Protein AF-A0A4C1TA68-F1 (afdb_monomer_lite)

Structure (mmCIF, N/CA/C/O backbone):
data_AF-A0A4C1TA68-F1
#
_entry.id   AF-A0A4C1TA68-F1
#
loop_
_atom_site.group_PDB
_atom_site.id
_atom_site.type_symbol
_atom_site.label_atom_id
_atom_site.label_alt_id
_atom_site.label_comp_id
_atom_site.label_asym_id
_atom_site.label_entity_id
_atom_site.label_seq_id
_atom_site.pdbx_PDB_ins_code
_atom_site.Cartn_x
_atom_site.Cartn_y
_atom_site.Cartn_z
_atom_site.occupancy
_atom_site.B_iso_or_equiv
_atom_site.auth_seq_id
_atom_site.auth_comp_id
_atom_site.auth_asym_id
_atom_site.auth_atom_id
_atom_site.pdbx_PDB_model_num
ATOM 1 N N . MET A 1 1 ? -11.000 32.741 -6.370 1.00 44.88 1 MET A N 1
ATOM 2 C CA . MET A 1 1 ? -9.776 32.124 -6.916 1.00 44.88 1 MET A CA 1
ATOM 3 C C . MET A 1 1 ? -9.169 31.316 -5.793 1.00 44.88 1 MET A C 1
ATOM 5 O O . MET A 1 1 ? -8.475 31.879 -4.956 1.00 44.88 1 MET A O 1
ATOM 9 N N . ASP A 1 2 ? -9.541 30.043 -5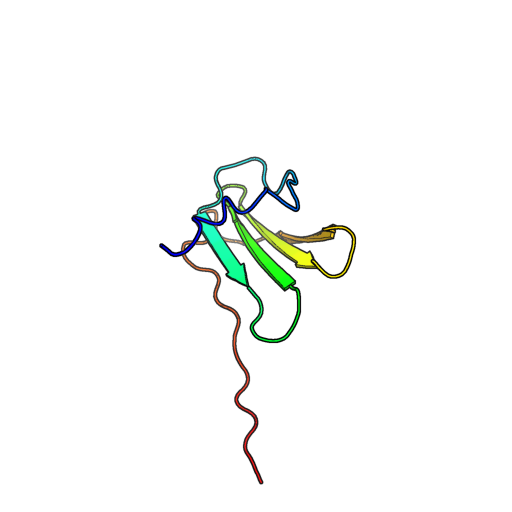.706 1.00 56.91 2 ASP A N 1
ATOM 10 C CA . ASP A 1 2 ? -9.023 29.142 -4.684 1.00 56.91 2 ASP A CA 1
ATOM 11 C C . ASP A 1 2 ? -7.518 29.005 -4.887 1.00 56.91 2 ASP A C 1
ATOM 13 O O . ASP A 1 2 ? -7.041 28.591 -5.945 1.00 56.91 2 ASP A O 1
ATOM 17 N N . SER A 1 3 ? -6.769 29.476 -3.899 1.00 63.06 3 SER A N 1
ATOM 18 C CA . SER A 1 3 ? -5.320 29.421 -3.873 1.00 63.06 3 SER A CA 1
ATOM 19 C C . SER A 1 3 ? -4.885 27.972 -4.068 1.00 63.06 3 SER A C 1
ATOM 21 O O . SER A 1 3 ? -5.193 27.104 -3.253 1.00 63.06 3 SER A O 1
ATOM 23 N N . VAL A 1 4 ? -4.176 27.708 -5.169 1.00 66.75 4 VAL A N 1
ATOM 24 C CA . VAL A 1 4 ? -3.551 26.411 -5.434 1.00 66.75 4 VAL A CA 1
ATOM 25 C C . VAL A 1 4 ? -2.582 26.152 -4.288 1.00 66.75 4 VAL A C 1
ATOM 27 O O . VAL A 1 4 ? -1.495 26.729 -4.226 1.00 66.75 4 VAL A O 1
ATOM 30 N N . ARG A 1 5 ? -2.999 25.329 -3.325 1.00 64.25 5 ARG A N 1
ATOM 31 C CA . ARG A 1 5 ? -2.110 24.833 -2.284 1.00 64.25 5 ARG A CA 1
ATOM 32 C C . ARG A 1 5 ? -1.106 23.925 -2.971 1.00 64.25 5 ARG A C 1
ATOM 34 O O . ARG A 1 5 ? -1.413 22.796 -3.334 1.00 64.25 5 ARG A O 1
ATOM 41 N N . ILE A 1 6 ? 0.095 24.450 -3.183 1.00 69.81 6 ILE A N 1
ATOM 42 C CA . ILE A 1 6 ? 1.256 23.622 -3.479 1.00 69.81 6 ILE A CA 1
ATOM 43 C C . ILE A 1 6 ? 1.572 22.906 -2.168 1.00 69.81 6 ILE A C 1
ATOM 45 O O . ILE A 1 6 ? 2.245 23.457 -1.294 1.00 69.81 6 ILE A O 1
ATOM 49 N N . ASP A 1 7 ? 0.985 21.723 -1.991 1.00 74.81 7 ASP A N 1
ATOM 50 C CA . ASP A 1 7 ? 1.252 20.870 -0.842 1.00 74.81 7 ASP A CA 1
ATOM 51 C C . ASP A 1 7 ? 2.747 20.549 -0.822 1.00 74.81 7 ASP A C 1
ATOM 53 O O . ASP A 1 7 ? 3.303 19.920 -1.727 1.00 74.81 7 ASP A O 1
ATOM 57 N N . LYS A 1 8 ? 3.430 21.071 0.198 1.00 80.12 8 LYS A N 1
ATOM 58 C CA . LYS A 1 8 ? 4.851 20.813 0.403 1.00 80.12 8 LYS A CA 1
ATOM 59 C C . LYS A 1 8 ? 5.010 19.361 0.832 1.00 80.12 8 LYS A C 1
ATOM 61 O O . LYS A 1 8 ? 4.280 18.888 1.700 1.00 80.12 8 LYS A O 1
ATOM 66 N N . CYS A 1 9 ? 5.996 18.673 0.258 1.00 81.44 9 CYS A N 1
ATOM 67 C CA . CYS A 1 9 ? 6.402 17.352 0.728 1.00 81.44 9 CYS A CA 1
ATOM 68 C C . CYS A 1 9 ? 6.692 17.420 2.234 1.00 81.44 9 CYS A C 1
ATOM 70 O O . CYS A 1 9 ? 7.594 18.142 2.661 1.00 81.44 9 CYS A O 1
ATOM 72 N N . VAL A 1 10 ? 5.902 16.696 3.029 1.00 82.44 10 VAL A N 1
ATOM 73 C CA . VAL A 1 10 ? 6.043 16.681 4.492 1.00 82.44 10 VAL A CA 1
ATOM 74 C C . VAL A 1 10 ? 7.099 15.661 4.914 1.00 82.44 10 VAL A C 1
ATOM 76 O O . VAL A 1 10 ? 7.866 15.911 5.840 1.00 82.44 10 VAL A O 1
ATOM 79 N N . ILE A 1 11 ? 7.140 14.502 4.247 1.00 81.19 11 ILE A N 1
ATOM 80 C CA . ILE A 1 11 ? 8.009 13.378 4.608 1.00 81.19 11 ILE A CA 1
ATOM 81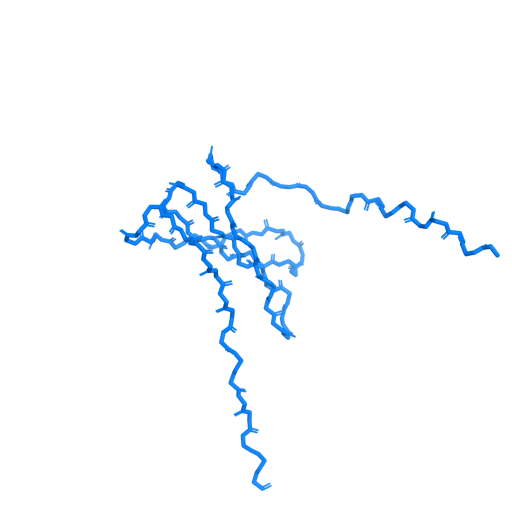 C C . ILE A 1 11 ? 8.451 12.650 3.336 1.00 81.19 11 ILE A C 1
ATOM 83 O O . ILE A 1 11 ? 7.623 12.273 2.509 1.00 81.19 11 ILE A O 1
ATOM 87 N N . GLN A 1 12 ? 9.752 12.387 3.230 1.00 84.25 12 GLN A N 1
ATOM 88 C CA . GLN A 1 12 ? 10.343 11.522 2.214 1.00 84.25 12 GLN A CA 1
ATOM 89 C C . GLN A 1 12 ? 11.210 10.469 2.906 1.00 84.25 12 GLN A C 1
ATOM 91 O O . GLN A 1 12 ? 12.024 10.803 3.765 1.00 84.25 12 GLN A O 1
ATOM 96 N N . PHE A 1 13 ? 11.039 9.196 2.549 1.00 85.06 13 PHE A N 1
ATOM 97 C CA . PHE A 1 13 ? 11.817 8.101 3.125 1.00 85.06 13 PHE A CA 1
ATOM 98 C C . PHE A 1 13 ? 12.087 6.995 2.094 1.00 85.06 13 PHE A C 1
ATOM 100 O O . PHE A 1 13 ? 11.252 6.754 1.217 1.00 85.06 13 PHE A O 1
ATOM 107 N N . PRO A 1 14 ? 13.243 6.309 2.178 1.00 86.12 14 PRO A N 1
ATOM 108 C CA . PRO A 1 14 ? 13.554 5.181 1.310 1.00 86.12 14 PRO A CA 1
ATOM 109 C C . PRO A 1 14 ? 12.724 3.964 1.728 1.00 86.12 14 PRO A C 1
ATOM 111 O O . PRO A 1 14 ? 12.957 3.368 2.780 1.00 86.12 14 PRO A O 1
ATOM 114 N N . ALA A 1 15 ? 11.730 3.606 0.915 1.00 86.50 15 ALA A N 1
ATOM 115 C CA . ALA A 1 15 ? 10.811 2.528 1.261 1.00 86.50 15 ALA A CA 1
ATOM 116 C C . ALA A 1 15 ? 11.281 1.146 0.782 1.00 86.50 15 ALA A C 1
ATOM 118 O O . ALA A 1 15 ? 11.297 0.200 1.566 1.00 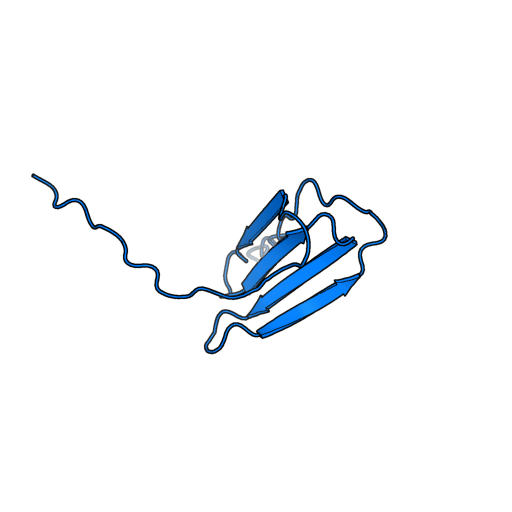86.50 15 ALA A O 1
ATOM 119 N N . HIS A 1 16 ? 11.664 1.025 -0.488 1.00 89.12 16 HIS A N 1
ATOM 120 C CA . HIS A 1 16 ? 11.978 -0.245 -1.145 1.00 89.12 16 HIS A CA 1
ATOM 121 C C . HIS A 1 16 ? 13.184 -0.095 -2.077 1.00 89.12 16 HIS A C 1
ATOM 123 O O . HIS A 1 16 ? 13.481 1.012 -2.525 1.00 89.12 16 HIS A O 1
ATOM 129 N N . MET A 1 17 ? 13.877 -1.203 -2.355 1.00 89.44 17 MET A N 1
ATOM 130 C CA . MET A 1 17 ? 15.025 -1.221 -3.280 1.00 89.44 17 MET A CA 1
ATOM 131 C C . MET A 1 17 ? 14.595 -1.281 -4.749 1.00 89.44 17 MET A C 1
ATOM 133 O O . MET A 1 17 ? 15.343 -0.878 -5.629 1.00 89.44 17 MET A O 1
ATOM 137 N N . GLU A 1 18 ? 13.382 -1.768 -4.996 1.00 89.69 18 GLU A N 1
ATOM 138 C CA . GLU A 1 18 ? 12.788 -1.928 -6.320 1.00 89.69 18 GLU A CA 1
ATOM 139 C C . GLU A 1 18 ? 11.495 -1.100 -6.448 1.00 89.69 18 GLU A C 1
ATOM 141 O O . GLU A 1 18 ? 10.933 -0.673 -5.427 1.00 89.69 18 GLU A O 1
ATOM 146 N N . PRO A 1 19 ? 10.964 -0.910 -7.675 1.00 87.94 19 PRO A N 1
ATOM 147 C CA . PRO A 1 19 ? 9.738 -0.156 -7.908 1.00 87.94 19 PRO A CA 1
ATOM 148 C C . PRO A 1 19 ? 8.566 -0.619 -7.037 1.00 87.94 19 PRO A C 1
ATOM 150 O O . PRO A 1 19 ? 8.256 -1.810 -6.936 1.00 87.94 19 PRO A O 1
ATOM 153 N N . ILE A 1 20 ? 7.902 0.356 -6.421 1.00 89.25 20 ILE A N 1
ATOM 154 C CA . ILE A 1 20 ? 6.690 0.155 -5.627 1.00 89.25 20 ILE A CA 1
ATOM 155 C C . ILE A 1 20 ? 5.511 0.102 -6.593 1.00 89.25 20 ILE A C 1
ATOM 157 O O . ILE A 1 20 ? 5.339 1.004 -7.409 1.00 89.25 20 ILE A O 1
ATOM 161 N N . TYR A 1 21 ? 4.689 -0.938 -6.491 1.00 88.50 21 TYR A N 1
ATOM 162 C CA . TYR A 1 21 ? 3.514 -1.102 -7.352 1.00 88.50 21 TYR A CA 1
ATOM 163 C C . TYR A 1 21 ? 2.207 -0.744 -6.657 1.00 88.50 21 TYR A C 1
ATOM 165 O O . TYR A 1 21 ? 1.222 -0.432 -7.318 1.00 88.50 21 TYR A O 1
ATOM 173 N N . THR A 1 22 ? 2.176 -0.811 -5.328 1.00 84.94 22 THR A N 1
ATOM 174 C CA . THR A 1 22 ? 0.956 -0.596 -4.554 1.00 84.94 22 THR A CA 1
ATOM 175 C C . THR A 1 22 ? 1.279 0.096 -3.241 1.00 84.94 22 THR A C 1
ATOM 177 O O . THR A 1 22 ? 2.264 -0.225 -2.571 1.00 84.94 22 THR A O 1
ATOM 180 N N . CYS A 1 23 ? 0.407 1.014 -2.846 1.00 88.38 23 CYS A N 1
ATOM 181 C CA . CYS A 1 23 ? 0.359 1.569 -1.505 1.00 88.38 23 CYS A CA 1
ATOM 182 C C . CYS A 1 23 ? -1.102 1.679 -1.051 1.00 88.38 23 CYS A C 1
ATOM 184 O O . CYS A 1 23 ? -1.981 1.917 -1.877 1.00 88.38 23 CYS A O 1
ATOM 186 N N . ASP A 1 24 ? -1.369 1.448 0.234 1.00 89.19 24 ASP A N 1
ATOM 187 C CA . ASP A 1 24 ? -2.711 1.580 0.805 1.00 89.19 24 ASP A CA 1
ATOM 188 C C . ASP A 1 24 ? -2.651 2.033 2.264 1.00 89.19 24 ASP A C 1
ATOM 190 O O . ASP A 1 24 ? -1.899 1.484 3.080 1.00 89.19 24 ASP A O 1
ATOM 194 N N . TRP A 1 25 ? -3.452 3.041 2.590 1.00 88.25 25 TRP A N 1
ATOM 195 C CA . TRP A 1 25 ? -3.545 3.581 3.940 1.00 88.25 25 TRP A CA 1
ATOM 196 C C . TRP A 1 25 ? -4.504 2.748 4.777 1.00 88.25 25 TRP A C 1
ATOM 198 O O . TRP A 1 25 ? -5.575 2.340 4.325 1.00 88.25 25 TRP A O 1
ATOM 208 N N . HIS A 1 26 ? -4.134 2.513 6.032 1.00 86.19 26 HIS A N 1
ATOM 209 C CA . HIS A 1 26 ? -5.052 1.929 6.986 1.00 86.19 26 HIS A CA 1
ATOM 210 C C . HIS A 1 26 ? -6.215 2.907 7.220 1.00 86.19 26 HIS A C 1
ATOM 212 O O . HIS A 1 26 ? -6.003 4.108 7.373 1.00 86.19 26 HIS A O 1
ATOM 218 N N . PRO A 1 27 ? -7.459 2.418 7.280 1.00 86.00 27 PRO A N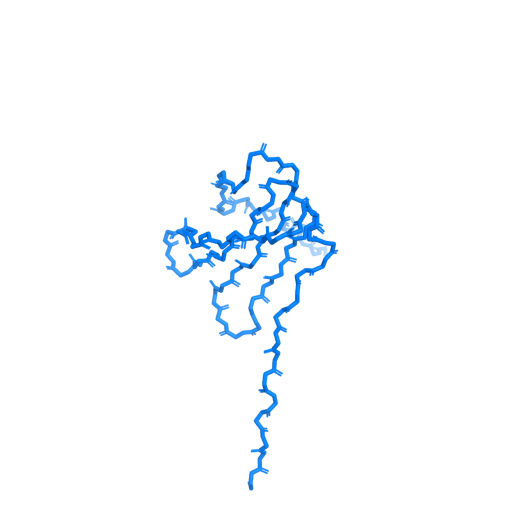 1
ATOM 219 C CA . PRO A 1 27 ? -8.643 3.275 7.285 1.00 86.00 27 PRO A CA 1
ATOM 220 C C . PRO A 1 27 ? -8.861 4.102 8.554 1.00 86.00 27 PRO A C 1
ATOM 222 O O . PRO A 1 27 ? -9.631 5.057 8.530 1.00 86.00 27 PRO A O 1
ATOM 225 N N . THR A 1 28 ? -8.264 3.701 9.675 1.00 82.31 28 THR A N 1
ATOM 226 C CA . THR A 1 28 ? -8.497 4.337 10.986 1.00 82.31 28 THR A CA 1
ATOM 227 C C . THR A 1 28 ? -7.230 4.624 11.778 1.00 82.31 28 THR A C 1
ATOM 229 O O . THR A 1 28 ? -7.298 5.260 12.820 1.00 82.31 28 THR A O 1
ATOM 232 N N . GLN A 1 29 ? -6.084 4.120 11.330 1.00 85.00 29 GLN A N 1
ATOM 233 C CA . GLN A 1 29 ? -4.806 4.260 12.026 1.00 85.00 29 GLN A CA 1
ATOM 234 C C . GLN A 1 29 ? -3.834 4.883 11.040 1.00 85.00 29 GLN A C 1
ATOM 236 O O . GLN A 1 29 ? -3.986 4.684 9.835 1.00 85.00 29 GLN A O 1
ATOM 241 N N . ASN A 1 30 ? -2.818 5.583 11.534 1.00 87.19 30 ASN A N 1
ATOM 242 C CA . ASN A 1 30 ? -1.775 6.175 10.698 1.00 87.19 30 ASN A CA 1
ATOM 243 C C . ASN A 1 30 ? -0.785 5.115 10.200 1.00 87.19 30 ASN A C 1
ATOM 245 O O . ASN A 1 30 ? 0.422 5.249 10.355 1.00 87.19 30 ASN A O 1
ATOM 249 N N . TRP A 1 31 ? -1.285 4.027 9.622 1.00 88.19 31 TRP A N 1
ATOM 250 C CA . TRP A 1 31 ? -0.458 2.988 9.031 1.00 88.19 31 TRP A CA 1
ATOM 251 C C . TRP A 1 31 ? -0.542 3.045 7.517 1.00 88.19 31 TRP A C 1
ATOM 253 O O . TRP A 1 31 ? -1.614 3.232 6.949 1.00 88.19 31 TRP A O 1
ATOM 263 N N . LEU A 1 32 ? 0.588 2.838 6.861 1.00 87.50 32 LEU A N 1
ATOM 264 C CA . LEU A 1 32 ? 0.679 2.768 5.411 1.00 87.50 32 LEU A CA 1
ATOM 265 C C . LEU A 1 32 ? 1.251 1.408 5.027 1.00 87.50 32 LEU A C 1
ATOM 267 O O . LEU A 1 32 ? 2.303 1.021 5.517 1.00 87.50 32 LEU A O 1
ATOM 271 N N . ALA A 1 33 ? 0.580 0.675 4.149 1.00 88.69 33 ALA A N 1
ATOM 272 C CA . ALA A 1 33 ? 1.120 -0.541 3.559 1.00 88.69 33 ALA A CA 1
ATOM 273 C C . ALA A 1 33 ? 1.708 -0.214 2.185 1.00 88.69 33 ALA A C 1
ATOM 275 O O . ALA A 1 33 ? 1.041 0.423 1.376 1.00 88.69 33 ALA A O 1
ATOM 276 N N . THR A 1 34 ? 2.925 -0.669 1.900 1.00 89.38 34 THR A N 1
ATOM 277 C CA . THR A 1 34 ? 3.572 -0.549 0.585 1.00 89.38 34 THR A CA 1
ATOM 278 C C . THR A 1 34 ? 4.035 -1.916 0.098 1.00 89.38 34 THR A C 1
ATOM 280 O O . THR A 1 34 ? 4.534 -2.723 0.883 1.00 89.38 34 THR A O 1
ATOM 283 N N . GLY A 1 35 ? 3.857 -2.193 -1.193 1.00 88.50 35 GLY A N 1
ATOM 284 C CA . GLY A 1 35 ? 4.282 -3.434 -1.842 1.00 88.50 35 GLY A CA 1
ATOM 285 C C . GLY A 1 35 ? 5.151 -3.160 -3.068 1.00 88.50 35 GLY A C 1
ATOM 286 O O . GLY A 1 35 ? 4.803 -2.322 -3.905 1.00 88.50 35 GLY A O 1
ATOM 287 N N . SER A 1 36 ? 6.280 -3.862 -3.170 1.00 87.75 36 SER A N 1
ATOM 288 C CA . SER A 1 36 ? 7.288 -3.669 -4.223 1.00 87.75 36 SER A CA 1
ATOM 289 C C . SER A 1 36 ? 7.662 -4.981 -4.928 1.00 87.75 36 SER A C 1
ATOM 291 O O . SER A 1 36 ? 7.2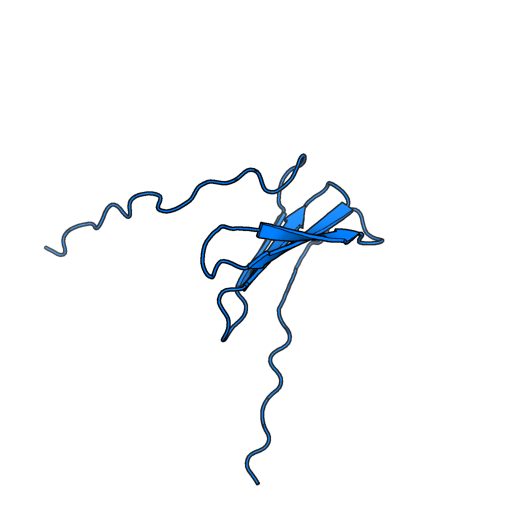78 -6.080 -4.510 1.00 87.75 36 SER A O 1
ATOM 293 N N . ARG A 1 37 ? 8.399 -4.860 -6.044 1.00 86.62 37 ARG A N 1
ATOM 294 C CA . ARG A 1 37 ? 9.023 -5.980 -6.768 1.00 86.62 37 ARG A CA 1
ATOM 295 C C . ARG A 1 37 ? 10.125 -6.686 -5.976 1.00 86.62 37 ARG A C 1
ATOM 297 O O . ARG A 1 37 ? 10.478 -7.817 -6.304 1.00 86.62 37 ARG A O 1
ATOM 304 N N . ASP A 1 38 ? 10.634 -6.054 -4.921 1.00 85.38 38 ASP A N 1
ATOM 305 C CA . ASP A 1 38 ? 11.646 -6.619 -4.018 1.00 85.38 38 ASP A CA 1
ATOM 306 C C . ASP A 1 38 ? 11.140 -7.821 -3.193 1.00 85.38 38 ASP A C 1
ATOM 308 O O . ASP A 1 38 ? 11.868 -8.362 -2.362 1.00 85.38 38 ASP A O 1
ATOM 312 N N . LYS A 1 39 ? 9.903 -8.278 -3.447 1.00 83.88 39 LYS A N 1
ATOM 313 C CA . LYS A 1 39 ? 9.219 -9.368 -2.736 1.00 83.88 39 LYS A CA 1
ATOM 314 C C . LYS A 1 39 ? 8.986 -9.047 -1.255 1.00 83.88 39 LYS A C 1
ATOM 316 O O . LYS A 1 39 ? 8.800 -9.953 -0.439 1.00 83.88 39 LYS A O 1
ATOM 321 N N . GLN A 1 40 ? 8.950 -7.761 -0.904 1.00 83.75 40 GLN A N 1
ATOM 322 C CA . GLN A 1 40 ? 8.627 -7.291 0.435 1.00 83.75 40 GLN A CA 1
ATOM 323 C C . GLN A 1 40 ? 7.342 -6.465 0.427 1.00 83.75 40 GLN A C 1
ATOM 325 O O . GLN A 1 40 ? 7.064 -5.670 -0.473 1.00 83.75 40 GLN A O 1
ATOM 330 N N . ILE A 1 41 ? 6.558 -6.643 1.485 1.00 86.81 41 ILE A N 1
ATOM 331 C CA . ILE A 1 41 ? 5.478 -5.733 1.853 1.00 86.81 41 ILE A CA 1
ATOM 332 C C . ILE A 1 41 ? 5.901 -5.075 3.161 1.00 86.81 41 ILE A C 1
ATOM 334 O O . ILE A 1 41 ? 6.175 -5.762 4.144 1.00 86.81 41 ILE A O 1
ATOM 338 N N . LYS A 1 42 ? 5.986 -3.747 3.185 1.00 86.75 42 LYS A N 1
ATOM 339 C CA . LYS A 1 42 ? 6.343 -2.989 4.390 1.00 86.75 42 LYS A CA 1
ATOM 340 C C . LYS A 1 42 ? 5.106 -2.276 4.913 1.00 86.75 42 LYS A C 1
ATOM 342 O O . LYS A 1 42 ? 4.373 -1.656 4.149 1.00 86.75 42 LYS A O 1
ATOM 347 N N . ILE A 1 43 ? 4.868 -2.388 6.215 1.00 87.62 43 ILE A N 1
ATOM 348 C CA . ILE A 1 43 ? 3.843 -1.623 6.920 1.00 87.62 43 ILE A CA 1
ATOM 349 C C . ILE A 1 43 ? 4.552 -0.550 7.730 1.00 87.62 43 ILE A C 1
ATOM 351 O O . ILE A 1 43 ? 5.375 -0.853 8.588 1.00 87.62 43 ILE A O 1
ATOM 355 N N . TRP A 1 44 ? 4.243 0.700 7.442 1.00 87.75 44 TRP A N 1
ATOM 356 C CA . TRP A 1 44 ? 4.836 1.874 8.052 1.00 87.75 44 TRP A CA 1
ATOM 357 C C . TRP A 1 44 ? 3.896 2.407 9.112 1.00 87.75 44 TRP A C 1
ATOM 359 O O . TRP A 1 44 ? 2.727 2.648 8.813 1.00 87.75 44 TRP A O 1
ATOM 369 N N . ASN A 1 45 ? 4.402 2.627 10.324 1.00 87.25 45 ASN A N 1
ATOM 370 C CA . ASN A 1 45 ? 3.703 3.478 11.273 1.00 87.25 45 ASN A CA 1
ATOM 371 C C . ASN A 1 45 ? 4.097 4.937 11.011 1.00 87.25 45 ASN A C 1
ATOM 373 O O . ASN A 1 45 ? 5.263 5.302 11.149 1.00 87.25 45 ASN A O 1
ATOM 377 N N . MET A 1 46 ? 3.121 5.744 10.607 1.00 84.00 46 MET A N 1
ATOM 378 C CA . MET A 1 46 ? 3.252 7.173 10.318 1.00 84.00 46 MET A CA 1
ATOM 379 C C . MET A 1 46 ? 2.915 8.037 11.543 1.00 84.00 46 MET A C 1
ATOM 381 O O . MET A 1 46 ? 2.889 9.263 11.455 1.00 84.00 46 MET A O 1
ATOM 385 N N . GLU A 1 47 ? 2.653 7.419 12.697 1.00 79.44 47 GLU A N 1
ATOM 386 C CA . GLU A 1 47 ? 2.585 8.093 13.990 1.00 79.44 47 GLU A CA 1
ATOM 387 C C . GLU A 1 47 ? 4.019 8.379 14.480 1.00 79.44 47 GLU A C 1
ATOM 389 O O . GLU A 1 47 ? 4.662 7.563 15.140 1.00 79.44 47 GLU A O 1
ATOM 394 N N . GLY A 1 48 ? 4.568 9.527 14.069 1.00 75.00 48 GLY A N 1
ATOM 395 C CA . GLY A 1 48 ? 5.924 9.966 14.416 1.00 75.00 48 GLY A CA 1
ATOM 396 C C . GLY A 1 48 ? 6.954 9.704 13.312 1.00 75.00 48 GLY A C 1
ATOM 397 O O . GLY A 1 48 ? 6.775 10.126 12.171 1.00 75.00 48 GLY A O 1
ATOM 398 N N . LYS A 1 49 ? 8.079 9.051 13.645 1.00 65.81 49 LYS A N 1
ATOM 399 C CA . LYS A 1 49 ? 9.100 8.680 12.649 1.00 65.81 49 LYS A CA 1
ATOM 400 C C . LYS A 1 49 ? 8.620 7.461 11.864 1.00 65.81 49 LYS A C 1
ATOM 402 O O . LYS A 1 49 ? 8.417 6.404 12.460 1.00 65.81 49 LYS A O 1
ATOM 407 N N . ALA A 1 50 ? 8.510 7.612 10.541 1.00 67.19 50 ALA A N 1
ATOM 408 C CA . ALA A 1 50 ? 8.155 6.545 9.608 1.00 67.19 50 ALA A CA 1
ATOM 409 C C . ALA A 1 50 ? 9.105 5.348 9.775 1.00 67.19 50 ALA A C 1
ATOM 411 O O . ALA A 1 50 ? 10.211 5.324 9.233 1.00 67.19 50 ALA A O 1
ATOM 412 N N . SER A 1 51 ? 8.683 4.367 10.570 1.00 73.50 51 SER A N 1
ATOM 413 C CA . SER A 1 51 ? 9.440 3.149 10.839 1.00 73.50 51 SER A CA 1
ATOM 414 C C . SER A 1 51 ? 8.732 1.979 10.157 1.00 73.50 51 SER A C 1
ATOM 416 O O . SER A 1 51 ? 7.546 1.737 10.414 1.00 73.50 51 SER A O 1
ATOM 418 N N . PRO A 1 52 ? 9.413 1.272 9.239 1.00 74.94 52 PRO A N 1
ATOM 419 C CA . PRO A 1 52 ? 8.819 0.148 8.547 1.00 74.94 52 PRO A CA 1
ATOM 420 C C . PRO A 1 52 ? 8.909 -1.113 9.387 1.00 74.94 52 PRO A C 1
ATOM 422 O O . PRO A 1 52 ? 9.970 -1.483 9.891 1.00 74.94 52 PRO A O 1
ATOM 425 N N . ARG A 1 53 ? 7.817 -1.863 9.399 1.00 78.50 53 ARG A N 1
ATOM 426 C CA . ARG A 1 53 ? 7.812 -3.281 9.722 1.00 78.50 53 ARG A CA 1
ATOM 427 C C . ARG A 1 53 ? 7.693 -4.066 8.421 1.00 78.50 53 ARG A C 1
ATOM 429 O O . ARG A 1 53 ? 6.683 -3.978 7.725 1.00 78.50 53 ARG A O 1
ATOM 436 N N . ALA A 1 54 ? 8.758 -4.773 8.055 1.00 74.31 54 ALA A N 1
ATOM 437 C CA . ALA A 1 54 ? 8.828 -5.524 6.806 1.00 74.31 54 ALA A CA 1
ATOM 438 C C . ALA A 1 54 ? 8.275 -6.943 6.977 1.00 74.31 54 ALA A C 1
ATOM 440 O O . ALA A 1 54 ? 8.594 -7.632 7.944 1.00 74.31 54 ALA A O 1
ATOM 441 N N . TYR A 1 55 ? 7.486 -7.378 6.002 1.00 71.94 55 TYR A N 1
ATOM 442 C CA . TYR A 1 55 ? 6.965 -8.730 5.879 1.00 71.94 55 TYR A CA 1
ATOM 443 C C . TYR A 1 55 ? 7.392 -9.291 4.521 1.00 71.94 55 TYR A C 1
ATOM 445 O O . TYR A 1 55 ? 7.177 -8.664 3.480 1.00 71.94 55 TYR A O 1
ATOM 453 N N . ASN A 1 56 ? 8.006 -10.474 4.523 1.00 66.44 56 ASN A N 1
ATOM 454 C CA . ASN A 1 56 ? 8.362 -11.162 3.286 1.00 66.44 56 ASN A CA 1
ATOM 455 C C . ASN A 1 56 ? 7.093 -11.732 2.654 1.00 66.44 56 ASN A C 1
ATOM 457 O O . ASN A 1 56 ? 6.335 -12.443 3.315 1.00 66.44 56 ASN A O 1
ATOM 461 N N . THR A 1 57 ? 6.860 -11.421 1.381 1.00 62.03 57 THR A N 1
ATOM 462 C CA . THR A 1 57 ? 5.778 -12.041 0.616 1.00 62.03 57 THR A CA 1
ATOM 463 C C . THR A 1 57 ? 6.336 -13.172 -0.241 1.00 62.03 57 THR A C 1
ATOM 465 O O . THR A 1 57 ? 7.428 -13.073 -0.798 1.00 62.03 57 THR A O 1
ATOM 468 N N . LEU A 1 58 ? 5.575 -14.262 -0.366 1.00 61.75 58 LEU A N 1
ATOM 469 C CA . LEU A 1 58 ? 5.920 -15.395 -1.233 1.00 61.75 58 LEU A CA 1
ATOM 470 C C . LEU A 1 58 ? 5.828 -15.036 -2.730 1.00 61.75 58 LEU A C 1
ATOM 472 O O . LEU A 1 58 ? 6.296 -15.795 -3.575 1.00 61.75 58 LEU A O 1
ATOM 476 N N . TYR A 1 59 ? 5.256 -13.873 -3.067 1.00 53.25 59 TYR A N 1
ATOM 477 C CA . TYR A 1 59 ? 5.006 -13.440 -4.441 1.00 53.25 59 TYR A CA 1
ATOM 478 C C . TYR A 1 59 ? 5.791 -12.176 -4.792 1.00 53.25 59 TYR A C 1
ATOM 480 O O . TYR A 1 59 ? 5.717 -11.168 -4.093 1.00 53.25 59 TYR A O 1
ATOM 488 N N . SER A 1 60 ? 6.505 -12.203 -5.922 1.00 51.38 60 SER A N 1
ATOM 489 C CA . SER A 1 60 ? 7.429 -11.131 -6.322 1.00 51.38 60 SER A CA 1
ATOM 490 C C . SER A 1 60 ? 6.776 -9.835 -6.788 1.00 51.38 60 SER A C 1
ATOM 492 O O . SER A 1 60 ? 7.464 -8.910 -7.204 1.00 51.38 60 SER A O 1
ATOM 494 N N . SER A 1 61 ? 5.452 -9.781 -6.842 1.00 54.28 61 SER A N 1
ATOM 495 C CA . SER A 1 61 ? 4.718 -8.624 -7.340 1.00 54.28 61 SER A CA 1
ATOM 496 C C . SER A 1 61 ? 3.371 -8.569 -6.644 1.00 54.28 61 SER A C 1
ATOM 498 O O . SER A 1 61 ? 2.420 -9.256 -7.019 1.00 54.28 61 SER A O 1
ATOM 500 N N . SER A 1 62 ? 3.294 -7.755 -5.599 1.00 59.72 62 SER A N 1
ATOM 501 C CA . SER A 1 62 ? 2.043 -7.415 -4.932 1.00 59.72 62 SER A CA 1
ATOM 502 C C . SER A 1 62 ? 1.277 -6.433 -5.827 1.00 59.72 62 SER A C 1
ATOM 504 O O . SER A 1 62 ? 1.502 -5.230 -5.800 1.00 59.72 62 SER A O 1
ATOM 506 N N . ARG A 1 63 ? 0.396 -6.961 -6.688 1.00 58.66 63 ARG A N 1
ATOM 507 C CA . ARG A 1 63 ? -0.438 -6.157 -7.608 1.00 58.66 63 ARG A CA 1
ATOM 508 C C . ARG A 1 63 ? -1.529 -5.344 -6.899 1.00 58.66 63 ARG A C 1
ATOM 510 O O . ARG A 1 63 ? -2.040 -4.400 -7.487 1.00 58.66 63 ARG A O 1
ATOM 517 N N . ALA A 1 64 ? -1.895 -5.704 -5.668 1.00 61.41 64 ALA A N 1
ATOM 518 C CA . ALA A 1 64 ? -2.821 -4.938 -4.840 1.00 61.41 64 ALA A CA 1
ATOM 519 C C . ALA A 1 64 ? -2.619 -5.274 -3.356 1.00 61.41 64 ALA A C 1
ATOM 521 O O . ALA A 1 64 ? -2.754 -6.431 -2.957 1.00 61.41 64 ALA A O 1
ATOM 522 N N . CYS A 1 65 ? -2.345 -4.261 -2.539 1.00 57.41 65 CYS A N 1
ATOM 523 C CA . CYS A 1 65 ? -2.478 -4.334 -1.087 1.00 57.41 65 CYS A CA 1
ATOM 524 C C . CYS A 1 65 ? -3.780 -3.618 -0.710 1.00 57.41 65 CYS A C 1
ATOM 526 O O . CYS A 1 65 ? -3.955 -2.464 -1.083 1.00 57.41 65 CYS A O 1
ATOM 528 N N . LYS A 1 66 ? -4.707 -4.296 -0.019 1.00 71.00 66 LYS A N 1
ATOM 529 C CA . LYS A 1 66 ? -5.912 -3.659 0.535 1.00 71.00 66 LYS A CA 1
ATOM 530 C C . LYS A 1 66 ? -6.087 -4.006 2.002 1.00 71.00 66 LYS A C 1
ATOM 532 O O . LYS A 1 66 ? -6.139 -5.186 2.358 1.00 71.00 66 LYS A O 1
ATOM 537 N N . TRP A 1 67 ? -6.240 -2.993 2.844 1.00 68.94 67 TRP A N 1
ATOM 538 C CA . TRP A 1 67 ? -6.580 -3.198 4.247 1.00 68.94 67 TRP A CA 1
ATOM 539 C C . TRP A 1 67 ? -7.998 -3.757 4.401 1.00 68.94 67 TRP A C 1
ATOM 541 O O . TRP A 1 67 ? -8.971 -3.258 3.830 1.00 68.94 67 TRP A O 1
ATOM 551 N N . ARG A 1 68 ? -8.142 -4.813 5.212 1.00 69.62 68 ARG A N 1
ATOM 552 C CA . ARG A 1 68 ? -9.447 -5.417 5.505 1.00 69.62 68 ARG A CA 1
ATOM 553 C C . ARG A 1 68 ? -10.152 -4.646 6.621 1.00 69.62 68 ARG A C 1
ATOM 555 O O . ARG A 1 68 ? -9.840 -4.814 7.795 1.00 69.62 68 ARG A O 1
ATOM 562 N N . GLN A 1 69 ? -11.175 -3.879 6.261 1.00 59.50 69 GLN A N 1
ATOM 563 C CA . GLN A 1 69 ? -12.071 -3.223 7.216 1.00 59.50 69 GLN A CA 1
ATOM 564 C C . GLN A 1 69 ? -12.986 -4.262 7.895 1.00 59.50 69 GLN A C 1
ATOM 566 O O . GLN A 1 69 ? -13.845 -4.865 7.245 1.00 59.50 69 GLN A O 1
ATOM 571 N N . LYS A 1 70 ? -12.841 -4.493 9.208 1.00 49.28 70 LYS A N 1
ATOM 572 C CA . LYS A 1 70 ? -13.837 -5.256 9.983 1.00 49.28 70 LYS A CA 1
ATOM 573 C C . LYS A 1 70 ? -15.051 -4.357 10.240 1.00 49.28 70 LYS A C 1
ATOM 575 O O . LYS A 1 70 ? -14.990 -3.460 11.074 1.00 49.28 70 LYS A O 1
ATOM 580 N N . LYS A 1 71 ? -16.175 -4.617 9.563 1.00 50.56 71 LYS A N 1
ATOM 581 C CA . LYS A 1 71 ? -17.463 -3.996 9.912 1.00 50.56 71 LYS A CA 1
ATOM 582 C C . LYS A 1 71 ? -17.851 -4.428 11.333 1.00 50.56 71 LYS A C 1
ATOM 584 O O . LYS A 1 71 ? -18.089 -5.612 11.568 1.00 50.56 71 LYS A O 1
ATOM 589 N N . ARG A 1 72 ? -17.910 -3.485 12.280 1.00 47.97 72 ARG A N 1
ATOM 590 C CA . ARG A 1 72 ? -18.531 -3.716 13.594 1.00 47.97 72 ARG A CA 1
ATOM 591 C C . ARG A 1 72 ? -20.027 -3.932 13.368 1.00 47.97 72 ARG A C 1
ATOM 593 O O . ARG A 1 72 ? -20.702 -3.027 12.883 1.00 47.97 72 ARG A O 1
ATOM 600 N N . LYS A 1 73 ? -20.541 -5.121 13.693 1.00 43.75 73 LYS A N 1
ATOM 601 C CA . LYS A 1 73 ? -21.987 -5.329 13.837 1.00 43.75 73 LYS A CA 1
ATOM 602 C C . LYS A 1 73 ? -22.448 -4.440 14.999 1.00 43.75 73 LYS A C 1
ATOM 604 O O . LYS A 1 73 ? -21.905 -4.567 16.094 1.00 43.75 73 LYS A O 1
ATOM 609 N N . LYS A 1 74 ? -23.367 -3.504 14.745 1.00 48.38 74 LYS A N 1
ATOM 610 C CA . LYS A 1 74 ? -24.126 -2.855 15.821 1.00 48.38 74 LYS A CA 1
ATOM 611 C C . LYS A 1 74 ? -25.078 -3.920 16.375 1.00 48.38 74 LYS A C 1
ATOM 613 O O . LYS A 1 74 ? -25.792 -4.532 15.582 1.00 48.38 74 LYS A O 1
ATOM 618 N N . ALA A 1 75 ? -24.956 -4.201 17.670 1.00 50.53 75 ALA A N 1
ATOM 619 C CA . ALA A 1 75 ? -25.976 -4.897 18.447 1.00 50.53 75 ALA A CA 1
ATOM 620 C C . ALA A 1 75 ? -27.070 -3.893 18.820 1.00 50.53 75 ALA A C 1
ATOM 622 O O . ALA A 1 75 ? -26.714 -2.694 18.942 1.00 50.53 75 ALA A O 1
#

Foldseek 3Di:
DPPPPPPDDPDDDDDDPADWQEKDADPPAQWIWTDGLNQWIWIFHPPPPTDTDIDGHPDSGPNYDDDDDDDDDDD

Organism: Eumeta variegata (NCBI:txid151549)

Secondary structure (DSSP, 8-state):
----------------SS-EEEEEE-SSSSEEEEEETTSEEEEEE-SSS-EEEEEE-SSS--S--------PPP-

Radius of gyration: 15.37 Å; chains: 1; bounding box: 41×48×26 Å

Sequence (75 aa):
MDSVRIDKCVIQFPAHMEPIYTCDWHPTQNWLATGSRDKQIKIWNMEGKASPRAYNTLYSSSRACKWRQKKRKKA

InterPro domains:
  IPR001680 WD40 repeat [PF00400] (8-45)
  IPR001680 WD40 repeat [PS50082] (13-54)
  IPR001680 WD40 repeat [SM00320] (6-45)
  IPR015943 WD40/YVTN repeat-like-containing domain superfamily [G3DSA:2.130.10.10] (2-72)
  IPR019775 WD40 repeat, conserved site [PS00678] (32-46)
  IPR036322 WD40-repeat-containing domain superfamily [SSF50978] (8-67)
  IPR037590 GATOR2 complex protein WDR24 [PTHR46200] (7-72)

pLDDT: mean 74.87, std 13.92, ra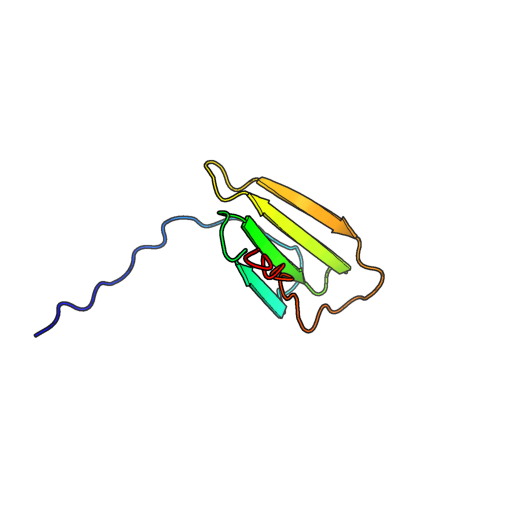nge [43.75, 89.69]